Protein AF-A0AAV4WCC5-F1 (afdb_monomer_lite)

Foldseek 3Di:
DDDDPPPPPPPPPPDPWDKDKAFDPPLVVADAPDKDKDFDDDPVDPDGQKIKIWHWDADPVRFTFIKIKIKGPDLPCQKDWKKKFFAAPVRDGPDIDTDMDGDDSVDDIDIDIDPGDDTSPGGGIMMMTD

Radius of gyration: 18.63 Å; chains: 1; bounding box: 40×24×76 Å

Organism: Caerostris extrusa (NCBI:txid172846)

Structure (mmCIF, N/CA/C/O backbone):
data_AF-A0AAV4WCC5-F1
#
_entry.id   AF-A0AAV4WCC5-F1
#
loop_
_atom_site.group_PDB
_atom_site.id
_atom_site.type_symbol
_atom_site.label_atom_id
_atom_site.label_alt_id
_atom_site.label_comp_id
_atom_site.label_asym_id
_atom_site.label_entity_id
_atom_site.label_seq_id
_atom_site.pdbx_PDB_ins_code
_atom_site.Cartn_x
_atom_site.Cartn_y
_atom_site.Cartn_z
_atom_site.occupancy
_atom_site.B_iso_or_equiv
_atom_site.auth_seq_id
_atom_site.auth_comp_id
_atom_site.auth_asym_id
_atom_site.auth_atom_id
_atom_site.pdbx_PDB_model_num
ATOM 1 N N . MET A 1 1 ? 12.058 9.490 -58.212 1.00 38.28 1 MET A N 1
ATOM 2 C CA . MET A 1 1 ? 11.337 8.386 -57.548 1.00 38.28 1 MET A CA 1
ATOM 3 C C . MET A 1 1 ? 12.049 8.183 -56.221 1.00 38.28 1 MET A C 1
ATOM 5 O O . MET A 1 1 ? 13.037 7.472 -56.172 1.00 38.28 1 MET A O 1
ATOM 9 N N . GLU A 1 2 ? 11.662 8.960 -55.209 1.00 42.88 2 GLU A N 1
ATOM 10 C CA . GLU A 1 2 ? 12.323 8.997 -53.898 1.00 42.88 2 GLU A CA 1
ATOM 11 C C . GLU A 1 2 ? 11.447 8.253 -52.891 1.00 42.88 2 GLU A C 1
ATOM 13 O O . GLU A 1 2 ? 10.309 8.646 -52.632 1.00 42.88 2 GLU A O 1
ATOM 18 N N . THR A 1 3 ? 11.954 7.150 -52.351 1.00 44.47 3 THR A N 1
ATOM 19 C CA . THR A 1 3 ? 11.327 6.441 -51.236 1.00 44.47 3 THR A CA 1
ATOM 20 C C . THR A 1 3 ? 11.694 7.156 -49.946 1.00 44.47 3 THR A C 1
ATOM 22 O O . THR A 1 3 ? 12.822 7.065 -49.473 1.00 44.47 3 THR A O 1
ATOM 25 N N . THR A 1 4 ? 10.740 7.890 -49.378 1.00 42.91 4 THR A N 1
ATOM 26 C CA . THR A 1 4 ? 10.862 8.459 -48.034 1.00 42.91 4 THR A CA 1
ATOM 27 C C . THR A 1 4 ? 10.807 7.312 -47.026 1.00 42.91 4 THR A C 1
ATOM 29 O O . THR A 1 4 ? 9.735 6.775 -46.740 1.00 42.91 4 THR A O 1
ATOM 32 N N . GLU A 1 5 ? 11.965 6.908 -46.504 1.00 45.47 5 GLU A N 1
ATOM 33 C CA . GLU A 1 5 ? 12.050 5.997 -45.365 1.00 45.47 5 GLU A CA 1
ATOM 34 C C . GLU A 1 5 ? 11.450 6.692 -44.140 1.00 45.47 5 GLU A C 1
ATOM 36 O O . GLU A 1 5 ? 12.050 7.562 -43.509 1.00 45.47 5 GLU A O 1
ATOM 41 N N . LYS A 1 6 ? 10.201 6.346 -43.821 1.00 40.75 6 LYS A N 1
ATOM 42 C CA . LYS A 1 6 ? 9.554 6.781 -42.587 1.00 40.75 6 LYS A CA 1
ATOM 43 C C . LYS A 1 6 ? 10.138 5.964 -41.440 1.00 40.75 6 LYS A C 1
ATOM 45 O O . LYS A 1 6 ? 9.726 4.832 -41.199 1.00 40.75 6 LYS A O 1
ATOM 50 N N . CYS A 1 7 ? 11.102 6.550 -40.736 1.00 36.88 7 CYS A N 1
ATOM 51 C CA . CYS A 1 7 ? 11.576 6.046 -39.454 1.00 36.88 7 CYS A CA 1
ATOM 52 C C . CYS A 1 7 ? 10.428 6.109 -38.436 1.00 36.88 7 CYS A C 1
ATOM 54 O O . CYS A 1 7 ? 10.089 7.174 -37.920 1.00 36.88 7 CYS A O 1
ATOM 56 N N . PHE A 1 8 ? 9.812 4.964 -38.148 1.00 35.19 8 PHE A N 1
ATOM 57 C CA . PHE A 1 8 ? 8.899 4.823 -37.020 1.00 35.19 8 PHE A CA 1
ATOM 58 C C . PHE A 1 8 ? 9.730 4.611 -35.754 1.00 35.19 8 PHE A C 1
ATOM 60 O O . PHE A 1 8 ? 10.073 3.483 -35.403 1.00 35.19 8 PHE A O 1
ATOM 67 N N . ALA A 1 9 ? 10.048 5.695 -35.047 1.00 37.50 9 ALA A N 1
ATOM 68 C CA . ALA A 1 9 ? 10.466 5.588 -33.657 1.00 37.50 9 ALA A CA 1
ATOM 69 C C . ALA A 1 9 ? 9.241 5.156 -32.843 1.00 37.50 9 ALA A C 1
ATOM 71 O O . ALA A 1 9 ? 8.382 5.959 -32.485 1.00 37.50 9 ALA A O 1
ATOM 72 N N . ARG A 1 10 ? 9.121 3.850 -32.603 1.00 37.50 10 ARG A N 1
ATOM 73 C CA . ARG A 1 10 ? 8.139 3.306 -31.670 1.00 37.50 10 ARG A CA 1
ATOM 74 C C . ARG A 1 10 ? 8.656 3.638 -30.272 1.00 37.50 10 ARG A C 1
ATOM 76 O O . ARG A 1 10 ? 9.464 2.887 -29.729 1.00 37.50 10 ARG A O 1
ATOM 83 N N . SER A 1 11 ? 8.241 4.766 -29.698 1.00 39.44 11 SER A N 1
ATOM 84 C CA . SER A 1 11 ? 8.348 4.935 -28.252 1.00 39.44 11 SER A CA 1
ATOM 85 C C . SER A 1 11 ? 7.511 3.814 -27.643 1.00 39.44 11 SER A C 1
ATOM 87 O O . SER A 1 11 ? 6.286 3.804 -27.739 1.00 39.44 11 SER A O 1
ATOM 89 N N . ARG A 1 12 ? 8.165 2.780 -27.104 1.00 42.50 12 ARG A N 1
ATOM 90 C CA . ARG A 1 12 ? 7.471 1.874 -26.190 1.00 42.50 12 ARG A CA 1
ATOM 91 C C . ARG A 1 12 ? 7.017 2.770 -25.038 1.00 42.50 12 ARG A C 1
ATOM 93 O O . ARG A 1 12 ? 7.887 3.420 -24.457 1.00 42.50 12 ARG A O 1
ATOM 100 N N . PRO A 1 13 ? 5.714 2.880 -24.737 1.00 42.09 13 PRO A N 1
ATOM 101 C CA . PRO A 1 13 ? 5.300 3.528 -23.507 1.00 42.09 13 PRO A CA 1
ATOM 102 C C . PRO A 1 13 ? 6.024 2.787 -22.385 1.00 42.09 13 PRO A C 1
ATOM 104 O O . PRO A 1 13 ? 5.859 1.580 -22.230 1.00 42.09 13 PRO A O 1
ATOM 107 N N . VAL A 1 14 ? 6.904 3.486 -21.673 1.00 48.94 14 VAL A N 1
ATOM 108 C CA . VAL A 1 14 ? 7.652 2.938 -20.529 1.00 48.94 14 VAL A CA 1
ATOM 109 C C . VAL A 1 14 ? 6.690 2.570 -19.386 1.00 48.94 14 VAL A C 1
ATOM 111 O O . VAL A 1 14 ? 7.034 1.824 -18.479 1.00 48.94 14 VAL A O 1
ATOM 114 N N . THR A 1 15 ? 5.445 3.033 -19.457 1.00 53.25 15 THR A N 1
ATOM 115 C CA . THR A 1 15 ? 4.386 2.774 -18.491 1.00 53.25 15 THR A CA 1
ATOM 116 C C . THR A 1 15 ? 3.676 1.462 -18.822 1.00 53.25 15 THR A C 1
ATOM 118 O O . THR A 1 15 ? 2.648 1.443 -19.502 1.00 53.25 15 THR A O 1
ATOM 121 N N . GL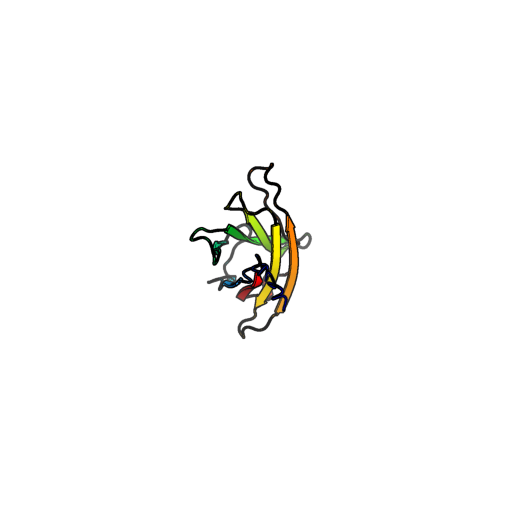Y A 1 16 ? 4.242 0.346 -18.359 1.00 54.31 16 GLY A N 1
ATOM 122 C CA . GLY A 1 16 ? 3.507 -0.912 -18.221 1.00 54.31 16 GLY A CA 1
ATOM 123 C C . GLY A 1 16 ? 2.487 -0.775 -17.104 1.00 54.31 16 GLY A C 1
ATOM 124 O O . GLY A 1 16 ? 2.748 -1.215 -15.988 1.00 54.31 16 GLY A O 1
ATOM 125 N N . GLN A 1 17 ? 1.364 -0.125 -17.409 1.00 60.66 17 GLN A N 1
ATOM 126 C CA . GLN A 1 17 ? 0.271 0.038 -16.465 1.00 60.66 17 GLN A CA 1
ATOM 127 C C . GLN A 1 17 ? -0.184 -1.354 -16.012 1.00 60.66 17 GLN A C 1
ATOM 129 O O . GLN A 1 17 ? -0.568 -2.195 -16.827 1.00 60.66 17 GLN A O 1
ATOM 134 N N . SER A 1 18 ? -0.043 -1.614 -14.723 1.00 69.12 18 SER A N 1
ATOM 135 C CA . SER A 1 18 ? -0.251 -2.890 -14.066 1.00 69.12 18 SER A CA 1
ATOM 136 C C . SER A 1 18 ? -1.203 -2.662 -12.898 1.00 69.12 18 SER A C 1
ATOM 138 O O . SER A 1 18 ? -0.915 -1.886 -11.991 1.00 69.12 18 SER A O 1
ATOM 140 N N . SER A 1 19 ? -2.340 -3.348 -12.900 1.00 71.06 19 SER A N 1
ATOM 141 C CA . SER A 1 19 ? -3.282 -3.305 -11.781 1.00 71.06 19 SER A CA 1
ATOM 142 C C . SER A 1 19 ? -3.169 -4.576 -10.953 1.00 71.06 19 SER A C 1
ATOM 144 O O . SER A 1 19 ? -3.121 -5.686 -11.483 1.00 71.06 19 SER A O 1
ATOM 146 N N . PHE A 1 20 ? -3.134 -4.406 -9.639 1.00 76.75 20 PHE A N 1
ATOM 147 C CA . PHE A 1 20 ? -2.997 -5.460 -8.651 1.00 76.75 20 PHE A CA 1
ATOM 148 C C . PHE A 1 20 ? -4.130 -5.340 -7.641 1.00 76.75 20 PHE A C 1
ATOM 150 O O . PHE A 1 20 ? -4.379 -4.264 -7.107 1.00 76.75 20 PHE A O 1
ATOM 157 N N . VAL A 1 21 ? -4.798 -6.447 -7.334 1.00 79.81 21 VAL A N 1
ATOM 158 C CA . VAL A 1 21 ? -5.774 -6.492 -6.242 1.00 79.81 21 VAL A CA 1
ATOM 159 C C . VAL A 1 21 ? -5.128 -7.183 -5.051 1.00 79.81 21 VAL A C 1
ATOM 161 O O . VAL A 1 21 ? -4.722 -8.342 -5.133 1.00 79.81 21 VAL A O 1
ATOM 164 N N . TRP A 1 22 ? -5.037 -6.463 -3.939 1.00 83.50 22 TRP A N 1
ATOM 165 C CA . TRP A 1 22 ? -4.579 -6.962 -2.657 1.00 83.50 22 TRP A CA 1
ATOM 166 C C . TRP A 1 22 ? -5.770 -7.284 -1.752 1.00 83.50 22 TRP A C 1
ATOM 168 O O . TRP A 1 22 ? -6.389 -6.407 -1.144 1.00 83.50 22 TRP A O 1
ATOM 178 N N . SER A 1 23 ? -6.084 -8.575 -1.657 1.00 78.62 23 SER A N 1
ATOM 179 C CA . SER A 1 23 ? -7.049 -9.086 -0.682 1.00 78.62 23 SER A CA 1
ATOM 180 C C . SER A 1 23 ? -6.382 -9.189 0.689 1.00 78.62 23 SER A C 1
ATOM 182 O O . SER A 1 23 ? -5.455 -9.981 0.873 1.00 78.62 23 SER A O 1
ATOM 184 N N . LEU A 1 24 ? -6.845 -8.396 1.657 1.00 75.81 24 LEU A N 1
ATOM 185 C CA . LEU A 1 24 ? -6.333 -8.417 3.026 1.00 75.81 24 LEU A CA 1
ATOM 186 C C . LEU A 1 24 ? -7.150 -9.388 3.869 1.00 75.81 24 LEU A C 1
ATOM 188 O O . LEU A 1 24 ? -8.219 -9.060 4.388 1.00 75.81 24 LEU A O 1
ATOM 192 N N . GLU A 1 25 ? -6.623 -10.596 4.042 1.00 73.38 25 GLU A N 1
ATOM 193 C CA . GLU A 1 25 ? -7.238 -11.562 4.942 1.00 73.38 25 GLU A CA 1
ATOM 194 C C . GLU A 1 25 ? -7.271 -11.025 6.377 1.00 73.38 25 GLU A C 1
ATOM 196 O O . GLU A 1 25 ? -6.287 -10.500 6.901 1.00 73.38 25 GLU A O 1
ATOM 201 N N . SER A 1 26 ? -8.422 -11.190 7.030 1.00 72.56 26 SER A N 1
ATOM 202 C CA . SER A 1 26 ? -8.629 -10.806 8.431 1.00 72.56 26 SER A CA 1
ATOM 203 C C . SER A 1 26 ? -8.349 -9.323 8.732 1.00 72.56 26 SER A C 1
ATOM 205 O O . SER A 1 26 ? -7.926 -8.987 9.839 1.00 72.56 26 SER A O 1
ATOM 207 N N . PHE A 1 27 ? -8.615 -8.417 7.781 1.00 75.75 27 PHE A N 1
ATOM 208 C CA . PHE A 1 27 ? -8.446 -6.966 7.960 1.00 75.75 27 PHE A CA 1
ATOM 209 C C . PHE A 1 27 ? -9.134 -6.417 9.227 1.00 75.75 27 PHE A C 1
ATOM 211 O O . PHE A 1 27 ? -8.591 -5.566 9.930 1.00 75.75 27 PHE A O 1
ATOM 218 N N . ASN A 1 28 ? -10.301 -6.960 9.581 1.00 73.31 28 ASN A N 1
ATOM 219 C CA . ASN A 1 28 ? -11.023 -6.625 10.813 1.00 73.31 28 ASN A CA 1
ATOM 220 C C . ASN A 1 28 ? -10.219 -6.905 12.100 1.00 73.31 28 ASN A C 1
ATOM 222 O O . ASN A 1 28 ? -10.427 -6.230 13.107 1.00 73.31 28 ASN A O 1
ATOM 226 N N . THR A 1 29 ? -9.302 -7.873 12.069 1.00 80.69 29 THR A N 1
ATOM 227 C CA . THR A 1 29 ? -8.438 -8.248 13.200 1.00 80.69 29 THR A CA 1
ATOM 228 C C . THR A 1 29 ? -7.107 -7.503 13.234 1.00 80.69 29 THR A C 1
ATOM 230 O O . THR A 1 29 ? -6.376 -7.638 14.216 1.00 80.69 29 THR A O 1
ATOM 233 N N . LEU A 1 30 ? -6.796 -6.710 12.200 1.00 83.81 30 LEU A N 1
ATOM 234 C CA . LEU A 1 30 ? -5.553 -5.951 12.118 1.00 83.81 30 LEU A CA 1
ATOM 235 C C . LEU A 1 30 ? -5.438 -5.007 13.320 1.00 83.81 30 LEU A C 1
ATOM 237 O O . LEU A 1 30 ? -6.374 -4.255 13.618 1.00 83.81 30 LEU A O 1
ATOM 241 N N . LYS A 1 31 ? -4.304 -5.055 14.021 1.00 87.62 31 LYS A N 1
ATOM 242 C CA . LYS A 1 31 ? -4.048 -4.217 15.200 1.00 87.62 31 LYS A CA 1
ATOM 243 C C . LYS A 1 31 ? -3.337 -2.920 14.823 1.00 87.62 31 LYS A C 1
ATOM 245 O O . LYS A 1 31 ? -2.652 -2.844 13.804 1.00 87.62 31 LYS A O 1
ATOM 250 N N . LEU A 1 32 ? -3.466 -1.903 15.675 1.00 87.75 32 LEU A N 1
ATOM 251 C CA . LEU A 1 32 ? -2.702 -0.662 15.554 1.00 87.75 32 LEU A CA 1
ATOM 252 C C . LEU A 1 32 ? -1.196 -0.963 15.452 1.00 87.75 32 LEU A C 1
ATOM 254 O O . LEU A 1 32 ? -0.659 -1.712 16.268 1.00 87.75 32 LEU A O 1
ATOM 258 N N . GLY A 1 33 ? -0.531 -0.391 14.447 1.00 86.12 33 GLY A N 1
ATOM 259 C CA . GLY A 1 33 ? 0.899 -0.597 14.195 1.00 86.12 33 GLY A CA 1
ATOM 260 C C . GLY A 1 33 ? 1.295 -1.969 13.633 1.00 86.12 33 GLY A C 1
ATOM 261 O O . GLY A 1 33 ? 2.467 -2.162 13.321 1.00 86.12 33 GLY A O 1
ATOM 262 N N . GLU A 1 34 ? 0.367 -2.918 13.467 1.00 90.12 34 GLU A N 1
ATOM 263 C CA . GLU A 1 34 ? 0.653 -4.160 12.745 1.00 90.12 34 GLU A CA 1
ATOM 264 C C . GLU A 1 34 ? 0.801 -3.859 11.250 1.00 90.12 34 GLU A C 1
ATOM 266 O O . GLU A 1 34 ? -0.100 -3.289 10.633 1.00 90.12 34 GLU A O 1
ATOM 271 N N . ILE A 1 35 ? 1.939 -4.254 10.674 1.00 91.38 35 ILE A N 1
ATOM 272 C CA . ILE A 1 35 ? 2.263 -3.996 9.271 1.00 91.38 35 ILE A CA 1
ATOM 273 C C . ILE A 1 35 ? 1.921 -5.222 8.427 1.00 91.38 35 ILE A C 1
ATOM 275 O O . ILE A 1 35 ? 2.379 -6.336 8.694 1.00 91.38 35 ILE A O 1
ATOM 279 N N . LYS A 1 36 ? 1.142 -5.001 7.370 1.00 89.56 36 LYS A N 1
ATOM 280 C CA . LYS A 1 36 ? 0.998 -5.915 6.235 1.00 89.56 36 LYS A CA 1
ATOM 281 C C . LYS A 1 36 ? 1.781 -5.343 5.065 1.00 89.56 36 LYS A C 1
ATOM 283 O O . LYS A 1 36 ? 1.730 -4.139 4.841 1.00 89.56 36 LYS A O 1
ATOM 288 N N . SER A 1 37 ? 2.473 -6.191 4.315 1.00 90.94 37 SER A N 1
ATOM 289 C CA . SER A 1 37 ? 3.284 -5.760 3.176 1.00 90.94 37 SER A CA 1
ATOM 290 C C . SER A 1 37 ? 2.910 -6.535 1.921 1.00 90.94 37 SER A C 1
ATOM 292 O O . SER A 1 37 ? 2.705 -7.747 1.977 1.00 90.94 37 SER A O 1
ATOM 294 N N . MET A 1 38 ? 2.863 -5.836 0.793 1.00 88.06 38 MET A N 1
ATOM 295 C CA . MET A 1 38 ? 2.731 -6.409 -0.540 1.00 88.06 38 MET A CA 1
ATOM 296 C C . MET A 1 38 ? 3.914 -5.976 -1.398 1.00 88.06 38 MET A C 1
ATOM 298 O O . MET A 1 38 ? 4.274 -4.801 -1.438 1.00 88.06 38 MET A O 1
ATOM 302 N N . LEU A 1 39 ? 4.492 -6.935 -2.117 1.00 88.25 39 LEU A N 1
ATOM 303 C CA . LEU A 1 39 ? 5.500 -6.665 -3.132 1.00 88.25 39 LEU A CA 1
ATOM 304 C C . LEU A 1 39 ? 4.808 -6.411 -4.468 1.00 88.25 39 LEU A C 1
ATOM 306 O O . LEU A 1 39 ? 4.017 -7.234 -4.932 1.00 88.25 39 LEU A O 1
ATOM 310 N N . ILE A 1 40 ? 5.122 -5.280 -5.087 1.00 83.12 40 ILE A N 1
ATOM 311 C CA . ILE A 1 40 ? 4.643 -4.926 -6.418 1.00 83.12 40 ILE A CA 1
ATOM 312 C C . ILE A 1 40 ? 5.748 -5.272 -7.406 1.00 83.12 40 ILE A C 1
ATOM 314 O O . ILE A 1 40 ? 6.844 -4.703 -7.372 1.00 83.12 40 ILE A O 1
ATOM 318 N N . ASN A 1 41 ? 5.451 -6.219 -8.288 1.00 81.00 41 ASN A N 1
ATOM 319 C CA . ASN A 1 41 ? 6.391 -6.694 -9.293 1.00 81.00 41 ASN A CA 1
ATOM 320 C C . ASN A 1 41 ? 6.271 -5.883 -10.580 1.00 81.00 41 ASN A C 1
ATOM 322 O O . ASN A 1 41 ? 5.178 -5.479 -10.975 1.00 81.00 41 ASN A O 1
ATOM 326 N N . SER A 1 42 ? 7.400 -5.691 -11.261 1.00 71.56 42 SER A N 1
ATOM 327 C CA . SER A 1 42 ? 7.379 -5.209 -12.639 1.00 71.56 42 SER A CA 1
ATOM 328 C C . SER A 1 42 ? 6.828 -6.292 -13.563 1.00 71.56 42 SER A C 1
ATOM 330 O O . SER A 1 42 ? 7.099 -7.476 -13.379 1.00 71.56 42 SER A O 1
ATOM 332 N N . THR A 1 43 ? 6.145 -5.886 -14.628 1.00 67.38 43 THR A N 1
ATOM 333 C CA . THR A 1 43 ? 5.863 -6.768 -15.771 1.00 67.38 43 THR A CA 1
ATOM 334 C C . THR A 1 43 ? 7.080 -6.959 -16.686 1.00 67.38 43 THR A C 1
ATOM 336 O O . THR A 1 43 ? 7.066 -7.841 -17.541 1.00 67.38 43 THR A O 1
ATOM 339 N N . PHE A 1 44 ? 8.143 -6.165 -16.506 1.00 66.56 44 PHE A N 1
ATOM 340 C CA . PHE A 1 44 ? 9.348 -6.178 -17.346 1.00 66.56 44 PHE A CA 1
ATOM 341 C C . PHE A 1 44 ? 10.587 -6.754 -16.658 1.00 66.56 44 PHE A C 1
ATOM 343 O O . PHE A 1 44 ? 11.512 -7.198 -17.335 1.00 66.56 44 PHE A O 1
ATOM 350 N N . ILE A 1 45 ? 10.620 -6.726 -15.327 1.00 66.38 45 ILE A N 1
ATOM 351 C CA . ILE A 1 45 ? 11.733 -7.204 -14.507 1.00 66.38 45 ILE A CA 1
ATOM 352 C C . ILE A 1 45 ? 11.184 -8.293 -13.588 1.00 66.38 45 ILE A C 1
ATOM 354 O O . ILE A 1 45 ? 10.210 -8.062 -12.879 1.00 66.38 45 ILE A O 1
ATOM 358 N N . GLU A 1 46 ? 11.828 -9.461 -13.541 1.00 72.00 46 GLU A N 1
ATOM 359 C CA . GLU A 1 46 ? 11.479 -10.570 -12.630 1.00 72.00 46 GLU A CA 1
ATOM 360 C C . GLU A 1 46 ? 11.849 -10.273 -11.159 1.00 72.00 46 GLU A C 1
ATOM 362 O O . GLU A 1 46 ? 12.285 -11.146 -10.409 1.00 72.00 46 GLU A O 1
ATOM 367 N N . LYS A 1 47 ? 11.742 -9.009 -10.741 1.00 77.81 47 LYS A N 1
ATOM 368 C CA . LYS A 1 47 ? 12.058 -8.533 -9.396 1.00 77.81 47 LYS A CA 1
ATOM 369 C C . LYS A 1 47 ? 10.992 -7.538 -8.919 1.00 77.81 47 LYS A C 1
ATOM 371 O O . LYS A 1 47 ? 10.455 -6.783 -9.738 1.00 77.81 47 LYS A O 1
ATOM 376 N N . PRO A 1 48 ? 10.713 -7.497 -7.605 1.00 81.12 48 PRO A N 1
ATOM 377 C CA . PRO A 1 48 ? 9.885 -6.456 -7.010 1.00 81.12 48 PRO A CA 1
ATOM 378 C C . PRO A 1 48 ? 10.458 -5.063 -7.278 1.00 81.12 48 PRO A C 1
ATOM 380 O O . PRO A 1 48 ? 11.650 -4.827 -7.079 1.00 81.12 48 PRO A O 1
ATOM 383 N N . LEU A 1 49 ? 9.600 -4.138 -7.702 1.00 85.56 49 LEU A N 1
ATOM 384 C CA . LEU A 1 49 ? 9.947 -2.725 -7.853 1.00 85.56 49 LEU A CA 1
ATOM 385 C C . LEU A 1 49 ? 9.699 -1.963 -6.559 1.00 85.56 49 LEU A C 1
ATOM 387 O O . LEU A 1 49 ? 10.542 -1.174 -6.135 1.00 85.56 49 LEU A O 1
ATOM 391 N N . LEU A 1 50 ? 8.543 -2.212 -5.941 1.00 86.12 50 LEU A N 1
ATOM 392 C CA . LEU A 1 50 ? 8.060 -1.475 -4.781 1.00 86.12 50 LEU A CA 1
ATOM 393 C C . LEU A 1 50 ? 7.592 -2.436 -3.686 1.00 86.12 50 LEU A C 1
ATOM 395 O O . LEU A 1 50 ? 7.074 -3.518 -3.967 1.00 86.12 50 LEU A O 1
ATOM 399 N N . SER A 1 51 ? 7.723 -1.999 -2.437 1.00 88.94 51 SER A N 1
ATOM 400 C CA . SER A 1 51 ? 6.979 -2.548 -1.305 1.00 88.94 51 SER A CA 1
ATOM 401 C C . SER A 1 51 ? 5.881 -1.565 -0.945 1.00 88.94 51 SER A C 1
ATOM 403 O O . SER A 1 51 ? 6.152 -0.379 -0.761 1.00 88.94 51 SER A O 1
ATOM 405 N N . MET A 1 52 ? 4.659 -2.057 -0.795 1.00 88.94 52 MET A N 1
ATOM 406 C 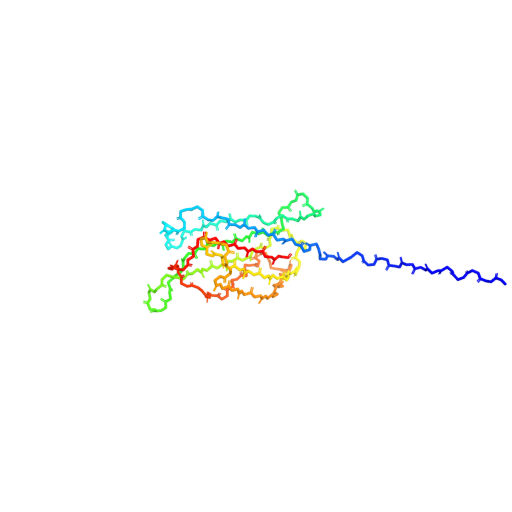CA . MET A 1 52 ? 3.580 -1.307 -0.173 1.00 88.94 52 MET A CA 1
ATOM 407 C C . MET A 1 52 ? 3.327 -1.869 1.216 1.00 88.94 52 MET A C 1
ATOM 409 O O . MET A 1 52 ? 3.030 -3.052 1.360 1.00 88.94 52 MET A O 1
ATOM 413 N N . ASN A 1 53 ? 3.424 -1.019 2.228 1.00 91.50 53 ASN A N 1
ATOM 414 C CA . ASN A 1 53 ? 3.081 -1.355 3.597 1.00 91.50 53 ASN A CA 1
ATOM 415 C C . ASN A 1 53 ? 1.739 -0.727 3.946 1.00 91.50 53 ASN A C 1
ATOM 417 O O . ASN A 1 53 ? 1.509 0.449 3.673 1.00 91.50 53 ASN A O 1
ATOM 421 N N . LEU A 1 54 ? 0.881 -1.501 4.592 1.00 89.06 54 LEU A N 1
ATOM 422 C CA . LEU A 1 54 ? -0.367 -1.051 5.173 1.00 89.06 54 LEU A CA 1
ATOM 423 C C . LEU A 1 54 ? -0.348 -1.315 6.671 1.00 89.06 54 LEU A C 1
ATOM 425 O O . LEU A 1 54 ? 0.012 -2.406 7.112 1.00 89.06 54 LEU A O 1
ATOM 429 N N . PHE A 1 55 ? -0.792 -0.335 7.445 1.00 89.31 55 PHE A N 1
ATOM 430 C CA . PHE A 1 55 ? -1.017 -0.480 8.877 1.00 89.31 55 PHE A CA 1
ATOM 431 C C . PHE A 1 55 ? -2.091 0.492 9.351 1.00 89.31 55 PHE A C 1
ATOM 433 O O . PHE A 1 55 ? -2.498 1.408 8.636 1.00 89.31 55 PHE A O 1
ATOM 440 N N . LEU A 1 56 ? -2.559 0.278 10.577 1.00 88.38 56 LEU A N 1
ATOM 441 C CA . LEU A 1 56 ? -3.507 1.174 11.221 1.00 88.38 56 LEU A CA 1
ATOM 442 C C . LEU A 1 56 ? -2.777 2.211 12.069 1.00 88.38 56 LEU A C 1
ATOM 444 O O . LEU A 1 56 ? -1.897 1.867 12.865 1.00 88.38 56 LEU A O 1
ATOM 448 N N . THR A 1 57 ? -3.190 3.463 11.925 1.00 89.38 57 THR A N 1
ATOM 449 C CA . THR A 1 57 ? -2.817 4.587 12.788 1.00 89.38 57 THR A CA 1
ATOM 450 C C . THR A 1 57 ? -4.051 5.101 13.520 1.00 89.38 57 THR A C 1
ATOM 452 O O . THR A 1 57 ? -5.175 4.728 13.193 1.00 89.38 57 THR A O 1
ATOM 455 N N . ALA A 1 58 ? -3.848 5.922 14.548 1.00 87.88 58 ALA A N 1
ATOM 456 C CA . ALA A 1 58 ? -4.929 6.604 15.243 1.00 87.88 58 ALA A CA 1
ATOM 457 C C . ALA A 1 58 ? -4.868 8.089 14.897 1.00 87.88 58 ALA A C 1
ATOM 459 O O . ALA A 1 58 ? -3.792 8.693 14.937 1.00 87.88 58 ALA A O 1
ATOM 460 N N . ASP A 1 59 ? -6.013 8.668 14.562 1.00 84.38 59 ASP A N 1
ATOM 461 C CA . ASP A 1 59 ? -6.127 10.109 14.389 1.00 84.38 59 ASP A CA 1
ATOM 462 C C . ASP A 1 59 ? -6.175 10.838 15.752 1.00 84.38 59 ASP A C 1
ATOM 464 O O . ASP A 1 59 ? -6.200 10.193 16.808 1.00 84.38 59 ASP A O 1
ATOM 468 N N . PRO A 1 60 ? -6.187 12.185 15.779 1.00 85.50 60 PRO A N 1
ATOM 469 C CA . PRO A 1 60 ? -6.297 12.938 17.029 1.00 85.50 60 PRO A CA 1
ATOM 470 C C . PRO A 1 60 ? -7.567 12.651 17.849 1.00 85.50 60 PRO A C 1
ATOM 472 O O . PRO A 1 60 ? -7.594 12.965 19.035 1.00 85.50 60 PRO A O 1
ATOM 475 N N . ASN A 1 61 ? -8.602 12.062 17.240 1.00 85.19 61 ASN A N 1
ATOM 476 C CA . ASN A 1 61 ? -9.837 11.644 17.904 1.00 85.19 61 ASN A CA 1
ATOM 477 C C . ASN A 1 61 ? -9.797 10.171 18.352 1.00 85.19 61 ASN A C 1
ATOM 479 O O . ASN A 1 61 ? -10.813 9.646 18.805 1.00 85.19 61 ASN A O 1
ATOM 483 N N . HIS A 1 62 ? -8.639 9.509 18.248 1.00 81.62 62 HIS A N 1
ATOM 484 C CA . HIS A 1 62 ? -8.435 8.088 18.531 1.00 81.62 62 HIS A CA 1
ATOM 485 C C . HIS A 1 62 ? -9.220 7.132 17.620 1.00 81.62 62 HIS A C 1
ATOM 487 O O . HIS A 1 62 ? -9.423 5.969 17.971 1.00 81.62 62 HIS A O 1
ATOM 493 N N . GLU A 1 63 ? -9.635 7.586 16.438 1.00 84.12 63 GLU A N 1
ATOM 494 C CA . GLU A 1 63 ? -10.247 6.716 15.441 1.00 84.12 63 GLU A CA 1
ATOM 495 C C . GLU A 1 63 ? -9.171 6.021 14.597 1.00 84.12 63 GLU A C 1
ATOM 497 O O . GLU A 1 63 ? -8.215 6.648 14.134 1.00 84.12 63 GLU A O 1
ATOM 502 N N . GLU A 1 64 ? -9.334 4.711 14.380 1.00 85.31 64 GLU A N 1
ATOM 503 C CA . GLU A 1 64 ? -8.404 3.919 13.572 1.00 85.31 64 GLU A CA 1
ATOM 504 C C . GLU A 1 64 ? -8.532 4.266 12.081 1.00 85.31 64 GLU A C 1
ATOM 506 O O . GLU A 1 64 ? -9.601 4.130 11.469 1.00 85.31 64 GLU A O 1
ATOM 511 N N . GLN A 1 65 ? -7.411 4.660 11.484 1.00 85.44 65 GLN A N 1
ATOM 512 C CA . GLN A 1 65 ? -7.286 5.021 10.080 1.00 85.44 65 GLN A CA 1
ATOM 513 C C . GLN A 1 65 ? -6.274 4.128 9.370 1.00 85.44 65 GLN A C 1
ATOM 515 O O . GLN A 1 65 ? -5.323 3.626 9.968 1.00 85.44 65 GLN A O 1
ATOM 520 N N . ILE A 1 66 ? -6.491 3.926 8.075 1.00 84.62 66 ILE A N 1
ATOM 521 C CA . ILE A 1 66 ? -5.565 3.198 7.214 1.00 84.62 66 ILE A CA 1
ATOM 522 C C . ILE A 1 66 ? -4.432 4.140 6.819 1.00 84.62 66 ILE A C 1
ATOM 524 O O . ILE A 1 66 ? -4.668 5.203 6.242 1.00 84.62 66 ILE A O 1
ATOM 528 N N . GLN A 1 67 ? -3.204 3.710 7.084 1.00 88.38 67 GLN A N 1
ATOM 529 C CA . GLN A 1 67 ? -1.987 4.347 6.615 1.00 88.38 67 GLN A CA 1
ATOM 530 C C . GLN A 1 67 ? -1.297 3.429 5.615 1.00 88.38 67 GLN A C 1
ATOM 532 O O . GLN A 1 67 ? -1.153 2.227 5.851 1.00 88.38 67 GLN A O 1
ATOM 537 N N . ILE A 1 68 ? -0.854 4.016 4.506 1.00 87.88 68 ILE A N 1
ATOM 538 C CA . ILE A 1 68 ? -0.093 3.312 3.479 1.00 87.88 68 ILE A CA 1
ATOM 539 C C . ILE A 1 68 ? 1.255 3.989 3.296 1.00 87.88 68 ILE A C 1
ATOM 541 O O . ILE A 1 68 ? 1.360 5.219 3.263 1.00 87.88 68 ILE A O 1
ATOM 545 N N . GLU A 1 69 ? 2.286 3.165 3.196 1.00 90.50 69 GLU A N 1
ATOM 546 C CA . GLU A 1 69 ? 3.635 3.574 2.846 1.00 90.50 69 GLU A CA 1
ATOM 547 C C . GLU A 1 69 ? 4.076 2.841 1.588 1.00 90.50 69 GLU A C 1
ATOM 549 O O . GLU A 1 69 ? 3.832 1.644 1.438 1.00 90.50 69 GLU A O 1
ATOM 554 N N . VAL A 1 70 ? 4.751 3.556 0.699 1.00 88.44 70 VAL A N 1
ATOM 555 C CA . VAL A 1 70 ? 5.345 2.998 -0.513 1.00 88.44 70 VAL A CA 1
ATOM 556 C C . VAL A 1 70 ? 6.850 3.187 -0.436 1.00 88.44 70 VAL A C 1
ATOM 558 O O . VAL A 1 70 ? 7.333 4.281 -0.141 1.00 88.44 70 VAL A O 1
ATOM 561 N N . LEU A 1 71 ? 7.584 2.107 -0.680 1.00 88.81 71 LEU A N 1
ATOM 562 C CA . LEU A 1 71 ? 9.036 2.064 -0.603 1.00 88.81 71 LEU A CA 1
ATOM 563 C C . LEU A 1 71 ? 9.596 1.529 -1.922 1.00 88.81 71 LEU A C 1
ATOM 565 O O . LEU A 1 71 ? 9.086 0.517 -2.414 1.00 88.81 71 LEU A O 1
ATOM 569 N N . PRO A 1 72 ? 10.656 2.138 -2.474 1.00 87.00 72 PRO A N 1
ATOM 570 C CA . PRO A 1 72 ? 11.356 1.571 -3.609 1.00 87.00 72 PRO A CA 1
ATOM 571 C C . PRO A 1 72 ? 12.218 0.402 -3.120 1.00 87.00 72 PRO A C 1
ATOM 573 O O . PRO A 1 72 ? 12.989 0.534 -2.172 1.00 87.00 72 PRO A O 1
ATOM 576 N N . ILE A 1 73 ? 12.069 -0.761 -3.753 1.00 85.69 73 ILE A N 1
ATOM 577 C CA . ILE A 1 73 ? 12.958 -1.917 -3.542 1.00 85.69 73 ILE A CA 1
ATOM 578 C C . ILE A 1 73 ? 14.078 -1.898 -4.580 1.00 85.69 73 ILE A C 1
ATOM 580 O O . ILE A 1 73 ? 15.210 -2.279 -4.293 1.00 85.69 73 ILE A O 1
ATOM 584 N N . CYS A 1 74 ? 13.758 -1.461 -5.796 1.00 80.19 74 CYS A N 1
ATOM 585 C CA . CYS A 1 74 ? 14.714 -1.331 -6.880 1.00 80.19 74 CYS A CA 1
ATOM 586 C C . CYS A 1 74 ? 15.211 0.118 -6.966 1.00 80.19 74 CYS A C 1
ATOM 588 O O . CYS A 1 74 ? 14.413 1.041 -7.118 1.00 80.19 74 CYS A O 1
ATOM 590 N N . GLU A 1 75 ? 16.533 0.303 -6.906 1.00 74.94 75 GLU A N 1
ATOM 591 C CA . GLU A 1 75 ? 17.201 1.617 -6.967 1.00 74.94 75 GLU A CA 1
ATOM 592 C C . GLU A 1 75 ? 16.953 2.367 -8.286 1.00 74.94 75 GLU A C 1
ATOM 594 O O . GLU A 1 75 ? 17.099 3.584 -8.353 1.00 74.94 75 GLU A O 1
ATOM 599 N N . GLU A 1 76 ? 16.543 1.655 -9.338 1.00 75.12 76 GLU A N 1
ATOM 600 C CA . GLU A 1 76 ? 16.236 2.235 -10.649 1.00 75.12 76 GLU A CA 1
ATOM 601 C C . GLU A 1 76 ? 14.869 2.941 -10.681 1.00 75.12 76 GLU A C 1
ATOM 603 O O . GLU A 1 76 ? 14.568 3.685 -11.619 1.00 75.12 76 GLU A O 1
ATOM 608 N N . VAL A 1 77 ? 14.021 2.734 -9.666 1.00 75.19 77 VAL A N 1
ATOM 609 C CA . VAL A 1 77 ? 12.699 3.360 -9.592 1.00 75.19 77 VAL A CA 1
ATOM 610 C C . VAL A 1 77 ? 12.846 4.788 -9.083 1.00 75.19 77 VAL A C 1
ATOM 612 O O . VAL A 1 77 ? 12.917 5.024 -7.884 1.00 75.19 77 VAL A O 1
ATOM 615 N N . MET A 1 78 ? 12.855 5.754 -10.002 1.00 76.00 78 MET A N 1
ATOM 616 C CA . MET A 1 78 ? 12.914 7.184 -9.660 1.00 76.00 78 MET A CA 1
ATOM 617 C C . MET A 1 78 ? 11.534 7.839 -9.534 1.00 76.00 78 MET A C 1
ATOM 619 O O . MET A 1 78 ? 11.389 8.885 -8.905 1.00 76.00 78 MET A O 1
ATOM 623 N N . PHE A 1 79 ? 10.511 7.254 -10.155 1.00 80.50 79 PHE A N 1
ATOM 624 C CA . PHE A 1 79 ? 9.192 7.867 -10.267 1.00 80.50 79 PHE A CA 1
ATOM 625 C C . PHE A 1 79 ? 8.097 6.820 -10.449 1.00 80.50 79 PHE A C 1
ATOM 627 O O . PHE A 1 79 ? 8.314 5.810 -11.124 1.00 80.50 79 PHE A O 1
ATOM 634 N N . TYR A 1 80 ? 6.921 7.087 -9.879 1.00 77.31 80 TYR A N 1
ATOM 635 C CA . TYR A 1 80 ? 5.747 6.244 -10.037 1.00 77.31 80 TYR A CA 1
ATOM 636 C C . TYR A 1 80 ? 4.425 7.028 -10.014 1.00 77.31 80 TYR A C 1
ATOM 638 O O . TYR A 1 80 ? 4.199 7.820 -9.101 1.00 77.31 80 TYR A O 1
ATOM 646 N N . ASN A 1 81 ? 3.525 6.747 -10.963 1.00 82.69 81 ASN A N 1
ATOM 647 C CA . ASN A 1 81 ? 2.147 7.255 -10.981 1.00 82.69 81 ASN A CA 1
ATOM 648 C C . ASN A 1 81 ? 1.199 6.195 -10.459 1.00 82.69 81 ASN A C 1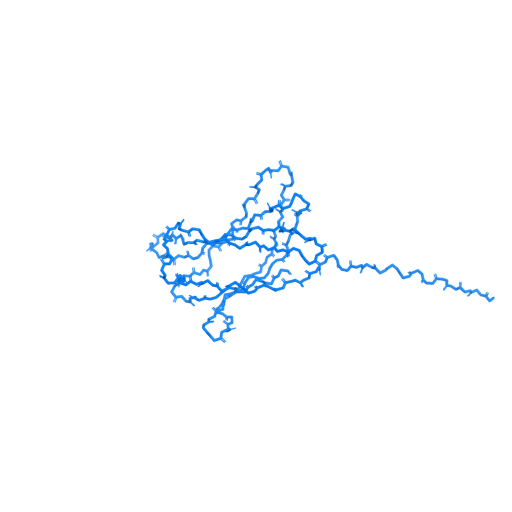
ATOM 650 O O . ASN A 1 81 ? 1.135 5.133 -11.050 1.00 82.69 81 ASN A O 1
ATOM 654 N N . PHE A 1 82 ? 0.430 6.466 -9.413 1.00 81.25 82 PHE A N 1
ATOM 655 C CA . PHE A 1 82 ? -0.448 5.455 -8.834 1.00 81.25 82 PHE A CA 1
ATOM 656 C C . PHE A 1 82 ? -1.894 5.935 -8.737 1.00 81.25 82 PHE A C 1
ATOM 658 O O . PHE A 1 82 ? -2.184 7.114 -8.530 1.00 81.25 82 PHE A O 1
ATOM 665 N N . ALA A 1 83 ? -2.801 4.972 -8.824 1.00 84.06 83 ALA A N 1
ATOM 666 C CA . ALA A 1 83 ? -4.189 5.072 -8.434 1.00 84.06 83 ALA A CA 1
ATOM 667 C C . ALA A 1 83 ? -4.482 3.951 -7.435 1.00 84.06 83 ALA A C 1
ATOM 669 O O . ALA A 1 83 ? -4.512 2.771 -7.772 1.00 84.06 83 ALA A O 1
ATOM 670 N N . LEU A 1 84 ? -4.693 4.323 -6.182 1.00 82.50 84 LEU A N 1
ATOM 671 C CA . LEU A 1 84 ? -5.033 3.402 -5.116 1.00 82.50 84 LEU A CA 1
ATOM 672 C C . LEU A 1 84 ? -6.532 3.488 -4.865 1.00 82.50 84 LEU A C 1
ATOM 674 O O . LEU A 1 84 ? -7.052 4.561 -4.576 1.00 82.50 84 LEU A O 1
ATOM 678 N N . SER A 1 85 ? -7.218 2.363 -4.950 1.00 81.94 85 SER A N 1
ATOM 679 C CA . SER A 1 85 ? -8.653 2.250 -4.739 1.00 81.94 85 SER A CA 1
ATOM 680 C C . SER A 1 85 ? -8.922 1.246 -3.638 1.00 81.94 85 SER A C 1
ATOM 682 O O . SER A 1 85 ? -8.296 0.198 -3.548 1.00 81.94 85 SER A O 1
ATOM 684 N N . LEU A 1 86 ? -9.867 1.560 -2.773 1.00 77.50 86 LEU A N 1
ATOM 685 C CA . LEU A 1 86 ? -10.324 0.631 -1.766 1.00 77.50 86 LEU A CA 1
ATOM 686 C C . LEU A 1 86 ? -11.639 0.016 -2.223 1.00 77.50 86 LEU A C 1
ATOM 688 O O . LEU A 1 86 ? -12.555 0.739 -2.614 1.00 77.50 86 LEU A O 1
ATOM 692 N N . LEU A 1 87 ? -11.719 -1.308 -2.158 1.00 77.81 87 LEU A N 1
ATOM 693 C CA . LEU A 1 87 ? -12.863 -2.072 -2.618 1.00 77.81 87 LEU A CA 1
ATOM 694 C C . LEU A 1 87 ? -13.690 -2.593 -1.435 1.00 77.81 87 LEU A C 1
ATOM 696 O O . LEU A 1 87 ? -13.155 -3.099 -0.439 1.00 77.81 87 LEU A O 1
ATOM 700 N N . ASP A 1 88 ? -15.011 -2.475 -1.555 1.00 73.62 88 ASP A N 1
ATOM 701 C CA . ASP A 1 88 ? -15.965 -3.097 -0.639 1.00 73.62 88 ASP A CA 1
ATOM 702 C C . ASP A 1 88 ? -16.080 -4.622 -0.878 1.00 73.62 88 ASP A C 1
ATOM 704 O O . ASP A 1 88 ? -15.418 -5.199 -1.745 1.00 73.62 88 ASP A O 1
ATOM 708 N N . ILE A 1 89 ? -16.937 -5.303 -0.106 1.00 71.44 89 ILE A N 1
ATOM 709 C CA . ILE A 1 89 ? -17.176 -6.756 -0.252 1.00 71.44 89 ILE A CA 1
ATOM 710 C C . ILE A 1 89 ? -17.745 -7.168 -1.609 1.00 71.44 89 ILE A C 1
ATOM 712 O O . ILE A 1 89 ? -17.653 -8.335 -1.979 1.00 71.44 89 ILE A O 1
ATOM 716 N N . SER A 1 90 ? -18.371 -6.234 -2.319 1.00 78.00 90 SER A N 1
ATOM 717 C CA . SER A 1 90 ? -18.956 -6.454 -3.638 1.00 78.00 90 SER A CA 1
ATOM 718 C C . SER A 1 90 ? -17.975 -6.085 -4.756 1.00 78.00 90 SER A C 1
ATOM 720 O O . SER A 1 90 ? -18.319 -6.222 -5.927 1.00 78.00 90 SER A O 1
ATOM 722 N N . GLY A 1 91 ? -16.764 -5.630 -4.409 1.00 73.88 91 GLY A N 1
ATOM 723 C CA . GLY A 1 91 ? -15.748 -5.183 -5.356 1.00 73.88 91 GLY A CA 1
ATOM 724 C C . GLY A 1 91 ? -15.968 -3.765 -5.884 1.00 73.88 91 GLY A C 1
ATOM 725 O O . GLY A 1 91 ? -15.314 -3.383 -6.849 1.00 73.88 91 GLY A O 1
ATOM 726 N N . ASN A 1 92 ? -16.867 -2.973 -5.290 1.00 79.19 92 ASN A N 1
ATOM 727 C CA . ASN A 1 92 ? -17.055 -1.583 -5.701 1.00 79.19 92 ASN A CA 1
ATOM 728 C C . ASN A 1 92 ? -16.011 -0.682 -5.046 1.00 79.19 92 ASN A C 1
ATOM 730 O O . ASN A 1 92 ? -15.657 -0.870 -3.882 1.00 79.19 92 ASN A O 1
ATOM 734 N N . VAL A 1 93 ? -15.587 0.356 -5.768 1.00 81.12 93 VAL A N 1
ATOM 735 C CA . VAL A 1 93 ? -14.689 1.384 -5.235 1.00 81.12 93 VAL A CA 1
ATOM 736 C C . VAL A 1 93 ? -15.424 2.201 -4.173 1.00 81.12 93 VAL A C 1
ATOM 738 O O . VAL A 1 93 ? -16.316 2.988 -4.485 1.00 81.12 93 VAL A O 1
ATOM 741 N N . ALA A 1 94 ? -15.032 2.034 -2.913 1.00 74.94 94 ALA A N 1
ATOM 742 C CA . ALA A 1 94 ? -15.541 2.833 -1.803 1.00 74.94 94 ALA A CA 1
ATOM 743 C C . ALA A 1 94 ? -14.812 4.181 -1.697 1.00 74.94 94 ALA A C 1
ATOM 745 O O . ALA A 1 94 ? -15.401 5.180 -1.290 1.00 74.94 94 ALA A O 1
ATOM 746 N N . ASN A 1 95 ? -13.522 4.210 -2.042 1.00 76.94 95 ASN A N 1
ATOM 747 C CA . ASN A 1 95 ? -12.701 5.417 -2.052 1.00 76.94 95 ASN A CA 1
ATOM 748 C C . ASN A 1 95 ? -11.481 5.215 -2.958 1.00 76.94 95 ASN A C 1
ATOM 750 O O . ASN A 1 95 ? -11.041 4.082 -3.149 1.00 76.94 95 ASN A O 1
ATOM 754 N N . SER A 1 96 ? -10.923 6.296 -3.496 1.00 80.50 96 SER A N 1
ATOM 755 C CA . SER A 1 96 ? -9.719 6.246 -4.314 1.00 80.50 96 SER A CA 1
ATOM 756 C C . SER A 1 96 ? -8.870 7.498 -4.130 1.00 80.50 96 SER A C 1
ATOM 758 O O . SER A 1 96 ? -9.392 8.601 -3.971 1.00 80.50 96 SER A O 1
ATOM 760 N N . ILE A 1 97 ? -7.554 7.317 -4.181 1.00 83.62 97 ILE A N 1
ATOM 761 C CA . ILE A 1 97 ? -6.586 8.399 -4.293 1.00 83.62 97 ILE A CA 1
ATOM 762 C C . ILE A 1 97 ? -5.717 8.153 -5.514 1.00 83.62 97 ILE A C 1
ATOM 764 O O . ILE A 1 97 ? -5.415 7.013 -5.868 1.00 83.62 97 ILE A O 1
ATOM 768 N N . GLN A 1 98 ? -5.289 9.235 -6.142 1.00 85.69 98 GLN A N 1
ATOM 769 C CA . GLN A 1 98 ? -4.328 9.186 -7.230 1.00 85.69 98 GLN A CA 1
ATOM 770 C C . GLN A 1 98 ? -3.218 10.174 -6.935 1.00 85.69 98 GLN A C 1
ATOM 772 O O . GLN A 1 98 ? -3.439 11.190 -6.269 1.00 85.69 98 GLN A O 1
ATOM 777 N N . GLY A 1 99 ? -2.027 9.877 -7.422 1.00 83.75 99 GLY A N 1
ATOM 778 C CA . GLY A 1 99 ? -0.907 10.769 -7.239 1.00 83.75 99 GLY A CA 1
ATOM 779 C C . GLY A 1 99 ? 0.358 10.258 -7.882 1.00 83.75 99 GLY A C 1
ATOM 780 O O . GLY A 1 99 ? 0.385 9.241 -8.574 1.00 83.75 99 GLY A O 1
ATOM 781 N N . GLU A 1 100 ? 1.414 11.001 -7.608 1.00 86.00 100 GLU A N 1
ATOM 782 C CA . GLU A 1 100 ? 2.732 10.766 -8.159 1.00 86.00 100 GLU A CA 1
ATOM 783 C C . GLU A 1 100 ? 3.732 10.697 -7.005 1.00 86.00 100 GLU A C 1
ATOM 785 O O . GLU A 1 100 ? 3.656 11.470 -6.044 1.00 86.00 100 GLU A O 1
ATOM 790 N N . ILE A 1 101 ? 4.655 9.744 -7.079 1.00 83.75 101 ILE A N 1
ATOM 791 C CA . ILE A 1 101 ? 5.732 9.560 -6.110 1.00 83.75 101 ILE A CA 1
ATOM 792 C C . ILE A 1 101 ? 7.055 9.720 -6.843 1.00 83.75 101 ILE A C 1
ATOM 794 O O . ILE A 1 101 ? 7.278 9.090 -7.873 1.00 83.75 101 ILE A O 1
ATOM 798 N N . TYR A 1 102 ? 7.942 10.538 -6.283 1.00 83.62 102 TYR A N 1
ATOM 799 C CA . TYR A 1 102 ? 9.310 10.714 -6.757 1.00 83.62 102 TYR A CA 1
ATOM 800 C C . TYR A 1 102 ? 10.264 10.181 -5.701 1.00 83.62 102 TYR A C 1
ATOM 802 O O . TYR A 1 102 ? 10.306 10.716 -4.592 1.00 83.62 102 TYR A O 1
ATOM 810 N N . PHE A 1 103 ? 11.031 9.155 -6.053 1.00 80.94 103 PHE A N 1
ATOM 811 C CA . PHE A 1 103 ? 12.048 8.593 -5.179 1.00 80.94 103 PHE A CA 1
ATOM 812 C C . PHE A 1 103 ? 13.381 9.278 -5.461 1.00 80.94 103 PHE A C 1
ATOM 814 O O . PHE A 1 103 ? 13.834 9.377 -6.602 1.00 80.94 103 PHE A O 1
ATOM 821 N N . ASP A 1 104 ? 14.007 9.775 -4.402 1.00 74.62 104 ASP A N 1
ATOM 822 C CA . ASP A 1 104 ? 15.324 10.391 -4.478 1.00 74.62 104 ASP A CA 1
ATOM 823 C C . ASP A 1 104 ? 16.391 9.296 -4.394 1.00 74.62 104 ASP A C 1
ATOM 825 O O . ASP A 1 104 ? 16.597 8.711 -3.329 1.00 74.62 104 ASP A O 1
ATOM 829 N N . SER A 1 105 ? 17.079 9.034 -5.507 1.00 66.75 105 SER A N 1
ATOM 830 C CA . SER A 1 105 ? 18.139 8.022 -5.590 1.00 66.75 105 SER A CA 1
ATOM 831 C C . SER A 1 105 ? 19.352 8.339 -4.707 1.00 66.75 105 SER A C 1
ATOM 833 O O . SER A 1 105 ? 20.207 7.480 -4.516 1.00 66.75 105 SER A O 1
ATOM 835 N N . SER A 1 106 ? 19.462 9.565 -4.180 1.00 67.69 106 SER A N 1
ATOM 836 C CA . SER A 1 106 ? 20.527 9.957 -3.248 1.00 67.69 106 SER A CA 1
ATOM 837 C C . SER A 1 106 ? 20.204 9.656 -1.782 1.00 67.69 106 SER A C 1
ATOM 839 O O . SER A 1 106 ? 21.080 9.772 -0.923 1.00 67.69 106 SER A O 1
ATOM 841 N N . LYS A 1 107 ? 18.961 9.259 -1.479 1.00 61.03 107 LYS A N 1
ATOM 842 C CA . LYS A 1 107 ? 18.519 8.899 -0.131 1.00 61.03 107 LYS A CA 1
ATOM 843 C C . LYS A 1 107 ? 18.267 7.402 -0.070 1.00 61.03 107 LYS A C 1
ATOM 845 O O . LYS A 1 107 ? 17.316 6.907 -0.674 1.00 61.03 107 LYS A O 1
ATOM 850 N N . GLU A 1 108 ? 19.085 6.689 0.702 1.00 55.94 108 GLU A N 1
ATOM 851 C CA . GLU A 1 108 ? 18.780 5.307 1.071 1.00 55.94 108 GLU A CA 1
ATOM 852 C C . GLU A 1 108 ? 17.374 5.262 1.697 1.00 55.94 108 GLU A C 1
ATOM 854 O O . GLU A 1 108 ? 17.109 5.921 2.701 1.00 55.94 108 GLU A O 1
ATOM 859 N N . GLN A 1 109 ? 16.471 4.493 1.078 1.00 60.94 109 GLN A N 1
ATOM 860 C CA . GLN A 1 109 ? 15.138 4.160 1.600 1.00 60.94 109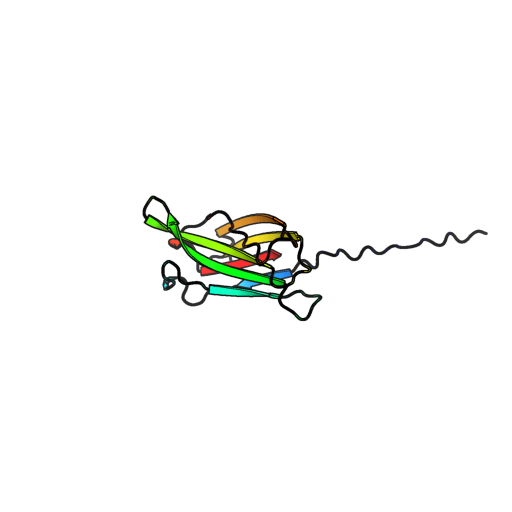 GLN A CA 1
ATOM 861 C C . GLN A 1 109 ? 14.185 5.359 1.770 1.00 60.94 109 GLN A C 1
ATOM 863 O O . GLN A 1 109 ? 13.665 5.625 2.856 1.00 60.94 109 GLN A O 1
ATOM 868 N N . SER A 1 110 ? 13.889 6.072 0.679 1.00 70.25 110 SER A N 1
ATOM 869 C CA . SER A 1 110 ? 12.797 7.055 0.662 1.00 70.25 110 SER A CA 1
ATOM 870 C C . SER A 1 110 ? 11.435 6.368 0.869 1.00 70.25 110 SER A C 1
ATOM 872 O O . SER A 1 110 ? 10.847 5.800 -0.046 1.00 70.25 110 SER A O 1
ATOM 874 N N . VAL A 1 111 ? 10.928 6.397 2.106 1.00 81.94 111 VAL A N 1
ATOM 875 C CA . VAL A 1 111 ? 9.577 5.926 2.444 1.00 81.94 111 VAL A CA 1
ATOM 876 C C . VAL A 1 111 ? 8.572 7.035 2.160 1.00 81.94 111 VAL A C 1
ATOM 878 O O . VAL A 1 111 ? 8.610 8.093 2.792 1.00 81.94 111 VAL A O 1
ATOM 881 N N . HIS A 1 112 ? 7.639 6.788 1.246 1.00 85.31 112 HIS A N 1
ATOM 882 C CA . HIS A 1 112 ? 6.569 7.729 0.933 1.00 85.31 112 HIS A CA 1
ATOM 883 C C . HIS A 1 112 ? 5.289 7.347 1.662 1.00 85.31 112 HIS A C 1
ATOM 885 O O . HIS A 1 112 ? 4.645 6.350 1.343 1.00 85.31 112 HIS A O 1
ATOM 891 N N . ARG A 1 113 ? 4.911 8.170 2.643 1.00 87.25 113 ARG A N 1
ATOM 892 C CA . ARG A 1 113 ? 3.635 8.050 3.350 1.00 87.25 113 ARG A CA 1
ATOM 893 C C . ARG A 1 113 ? 2.541 8.736 2.553 1.00 87.25 113 ARG A C 1
ATOM 895 O O . ARG A 1 113 ? 2.621 9.939 2.311 1.00 87.25 113 ARG A O 1
ATOM 902 N N . LEU A 1 114 ? 1.508 7.988 2.189 1.00 84.12 114 LEU A N 1
ATOM 903 C CA . LEU A 1 114 ? 0.308 8.576 1.605 1.00 84.12 114 LEU A CA 1
ATOM 904 C C . LEU A 1 114 ? -0.510 9.245 2.720 1.00 84.12 114 LEU A C 1
ATOM 906 O O . LEU A 1 114 ? -0.506 8.735 3.842 1.00 84.12 114 LEU A O 1
ATOM 910 N N . PRO A 1 115 ? -1.194 10.375 2.477 1.00 81.25 115 PRO A N 1
ATOM 911 C CA . PRO A 1 115 ? -2.078 10.959 3.482 1.00 81.25 115 PRO A CA 1
ATOM 912 C C . PRO A 1 115 ? -3.079 9.904 3.961 1.00 81.25 115 PRO A C 1
ATOM 914 O O . PRO A 1 115 ? -3.582 9.171 3.118 1.00 81.25 115 PRO A O 1
ATOM 917 N N . PRO A 1 116 ? -3.393 9.787 5.258 1.00 74.56 116 PRO A N 1
ATOM 918 C CA . PRO A 1 116 ? -4.458 8.893 5.685 1.00 74.56 116 PRO A CA 1
ATOM 919 C C . PRO A 1 116 ? -5.782 9.412 5.117 1.00 74.56 116 PRO A C 1
ATOM 921 O O . PRO A 1 116 ? -6.122 10.583 5.281 1.00 74.56 116 PRO A O 1
ATOM 924 N N . PHE A 1 117 ? -6.517 8.561 4.404 1.00 70.06 117 PHE A N 1
ATOM 925 C CA . PHE A 1 117 ? -7.739 8.980 3.707 1.00 70.06 117 PHE A CA 1
ATOM 926 C C . PHE A 1 117 ? -8.966 8.122 4.047 1.00 70.06 117 PHE A C 1
ATOM 928 O O . PHE A 1 117 ? -10.048 8.362 3.511 1.00 70.06 117 PHE A O 1
ATOM 935 N N . LEU A 1 118 ? -8.830 7.141 4.952 1.00 69.06 118 LEU A N 1
ATOM 936 C CA . LEU A 1 118 ? -9.885 6.174 5.268 1.00 69.06 118 LEU A CA 1
ATOM 937 C C . LEU A 1 118 ? -9.883 5.717 6.727 1.00 69.06 118 LEU A C 1
ATOM 939 O O . LEU A 1 118 ? -8.839 5.385 7.284 1.00 69.06 118 LEU A O 1
ATOM 943 N N . LYS A 1 119 ? -11.085 5.598 7.301 1.00 70.06 119 LYS A N 1
ATOM 944 C CA . LYS A 1 119 ? -11.329 4.911 8.578 1.00 70.06 119 LYS A CA 1
ATOM 945 C C . LYS A 1 119 ? -11.417 3.398 8.350 1.00 70.06 119 LYS A C 1
ATOM 947 O O . LYS A 1 119 ? -11.986 2.953 7.354 1.00 70.06 119 LYS A O 1
ATOM 952 N N . LYS A 1 120 ? -10.933 2.598 9.303 1.00 66.06 120 LYS A N 1
ATOM 953 C CA . LYS A 1 120 ? -10.929 1.120 9.231 1.00 66.06 120 LYS A CA 1
ATOM 954 C C . LYS A 1 120 ? -12.312 0.493 8.993 1.00 66.06 120 LYS A C 1
ATOM 956 O O . LYS A 1 120 ? -12.412 -0.578 8.406 1.00 66.06 120 LYS A O 1
ATOM 961 N N . ILE A 1 121 ? -13.381 1.154 9.433 1.00 60.38 121 ILE A N 1
ATOM 962 C CA . ILE A 1 121 ? -14.740 0.589 9.518 1.00 60.38 121 ILE A CA 1
ATOM 963 C C . ILE A 1 121 ? -15.335 0.240 8.132 1.00 60.38 121 ILE A C 1
ATOM 965 O O . ILE A 1 121 ? -16.278 -0.542 8.051 1.00 60.38 121 ILE A O 1
ATOM 969 N N . SER A 1 122 ? -14.773 0.758 7.036 1.00 56.62 122 SER A N 1
ATOM 970 C CA . SER A 1 122 ?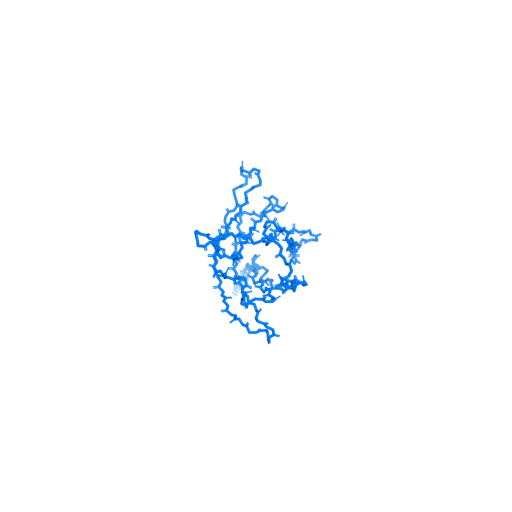 -15.398 0.710 5.704 1.00 56.62 122 SER A CA 1
ATOM 971 C C . SER A 1 122 ? -14.844 -0.345 4.731 1.00 56.62 122 SER A C 1
ATOM 973 O O . SER A 1 122 ? -15.264 -0.352 3.577 1.00 56.62 122 SER A O 1
ATOM 975 N N . CYS A 1 123 ? -13.867 -1.175 5.122 1.00 56.75 123 CYS A N 1
ATOM 976 C CA . CYS A 1 123 ? -12.921 -1.737 4.145 1.00 56.75 123 CYS A CA 1
ATOM 977 C C . CYS A 1 123 ? -12.680 -3.250 4.260 1.00 56.75 123 CYS A C 1
ATOM 979 O O . CYS A 1 123 ? -12.520 -3.753 5.370 1.00 56.75 123 CYS A O 1
ATOM 981 N N . LEU A 1 124 ? -12.571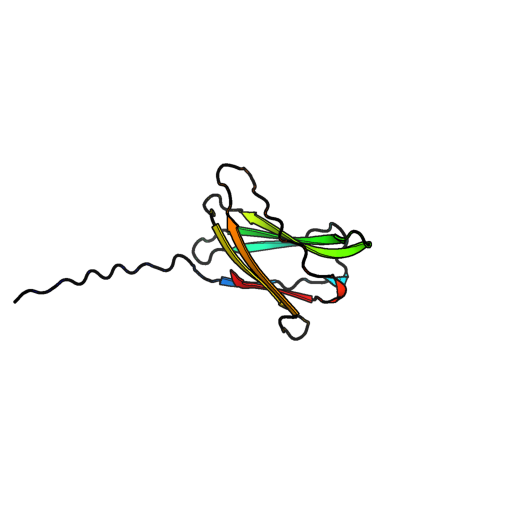 -3.954 3.119 1.00 60.03 124 LEU A N 1
ATOM 982 C CA . LEU A 1 124 ? -12.160 -5.370 3.063 1.00 60.03 124 LEU A CA 1
ATOM 983 C C . LEU A 1 124 ? -11.070 -5.682 2.023 1.00 60.03 124 LEU A C 1
ATOM 985 O O . LEU A 1 124 ? -10.256 -6.562 2.283 1.00 60.03 124 LEU A O 1
ATOM 989 N N . ASN A 1 125 ? -10.990 -4.954 0.904 1.00 58.94 125 ASN A N 1
ATOM 990 C CA . ASN A 1 125 ? -9.999 -5.197 -0.153 1.00 58.94 125 ASN A CA 1
ATOM 991 C C . ASN A 1 125 ? -9.354 -3.893 -0.639 1.00 58.94 125 ASN A C 1
ATOM 993 O O . ASN A 1 125 ? -9.956 -2.828 -0.533 1.00 58.94 125 ASN A O 1
ATOM 997 N N . ILE A 1 126 ? -8.147 -3.966 -1.204 1.00 62.09 126 ILE A N 1
ATOM 998 C CA . ILE A 1 126 ? -7.457 -2.812 -1.798 1.00 62.09 126 ILE A CA 1
ATOM 999 C C . ILE A 1 126 ? -7.057 -3.151 -3.227 1.00 62.09 126 ILE A C 1
ATOM 1001 O O . ILE A 1 126 ? -6.355 -4.124 -3.466 1.00 62.09 126 ILE A O 1
ATOM 1005 N N . GLU A 1 127 ? -7.485 -2.343 -4.183 1.00 65.31 127 GLU A N 1
ATOM 1006 C CA . GLU A 1 127 ? -7.020 -2.381 -5.563 1.00 65.31 127 GLU A CA 1
ATOM 1007 C C . GLU A 1 127 ? -5.990 -1.282 -5.797 1.00 65.31 127 GLU A C 1
ATOM 1009 O O . GLU A 1 127 ? -6.167 -0.125 -5.428 1.00 65.31 127 GLU A O 1
ATOM 1014 N N . ILE A 1 128 ? -4.896 -1.641 -6.443 1.00 56.97 128 ILE A N 1
ATOM 1015 C CA . ILE A 1 128 ? -3.788 -0.754 -6.733 1.00 56.97 128 ILE A CA 1
ATOM 1016 C C . ILE A 1 128 ? -3.586 -0.787 -8.237 1.00 56.97 128 ILE A C 1
ATOM 1018 O O . ILE A 1 128 ? -3.140 -1.787 -8.788 1.00 56.97 128 ILE A O 1
ATOM 1022 N N . SER A 1 129 ? -3.919 0.302 -8.909 1.00 62.53 129 SER A N 1
ATOM 1023 C CA . SER A 1 129 ? -3.567 0.513 -10.305 1.00 62.53 129 SER A CA 1
ATOM 1024 C C . SER A 1 129 ? -2.312 1.361 -10.363 1.00 62.53 129 SER A C 1
ATOM 1026 O O . SER A 1 129 ? -2.243 2.448 -9.793 1.00 62.53 129 SER A O 1
ATOM 1028 N N . ILE A 1 130 ? -1.298 0.813 -11.006 1.00 53.41 130 ILE A N 1
ATOM 1029 C CA . ILE A 1 130 ? 0.065 1.310 -11.023 1.00 53.41 130 ILE A CA 1
ATOM 1030 C C . ILE A 1 130 ? 0.402 1.557 -12.485 1.00 53.41 130 ILE A C 1
ATOM 1032 O O . ILE A 1 130 ? 0.191 0.659 -13.315 1.00 53.41 130 ILE A O 1
#

pLDDT: mean 73.74, std 14.82, range [35.19, 91.5]

Sequence (130 aa):
METTEKCFARSRPVTGQSSFVWSLESFNTLKLGEIKSMLINSTFIEKPLLSMNLFLTADPNHEEQIQIEVLPICEEVMFYNFALSLLDISGNVANSIQGEIYFDSSKEQSVHRLPPFLKKISCLNIEISI

Secondary structure (DSSP, 8-state):
-------------S----EEEEE-TTGGGPPBT--EEEEEEPSSSSSEEEEEEEEEEE-TT--EEEEEEEEESSTT--EEEEEEEEE-TTS-EEEEEEEEEE--TTSTT--EEPPP-EEGGG-SEEEEE-